Protein AF-A0A258CH74-F1 (afdb_monomer)

Structure (mmCIF, N/CA/C/O backbone):
data_AF-A0A258CH74-F1
#
_entry.id   AF-A0A258CH74-F1
#
loop_
_atom_site.group_PDB
_atom_site.id
_atom_site.type_symbol
_atom_site.label_atom_id
_atom_site.label_alt_id
_atom_site.label_comp_id
_atom_site.label_asym_id
_atom_site.label_entity_id
_atom_site.label_seq_id
_atom_site.pdbx_PDB_ins_code
_atom_site.Cartn_x
_atom_site.Cartn_y
_atom_site.Cartn_z
_atom_site.occupancy
_atom_site.B_iso_or_equiv
_atom_site.auth_seq_id
_atom_site.auth_comp_id
_atom_site.auth_asym_id
_atom_site.auth_atom_id
_atom_site.pdbx_PDB_model_num
ATOM 1 N N . ASP A 1 1 ? -1.781 9.807 -4.179 1.00 59.47 1 ASP A N 1
ATOM 2 C CA . ASP A 1 1 ? -2.632 9.262 -3.103 1.00 59.47 1 ASP A CA 1
ATOM 3 C C . ASP A 1 1 ? -3.660 8.233 -3.569 1.00 59.47 1 ASP A C 1
ATOM 5 O O . ASP A 1 1 ? -4.113 7.442 -2.752 1.00 59.47 1 ASP A O 1
ATOM 9 N N . ASP A 1 2 ? -3.942 8.141 -4.868 1.00 76.06 2 ASP A N 1
ATOM 10 C CA . ASP A 1 2 ? -5.004 7.286 -5.427 1.00 76.06 2 ASP A CA 1
ATOM 11 C C . ASP A 1 2 ? -4.883 5.797 -5.056 1.00 76.06 2 ASP A C 1
ATOM 13 O O . ASP A 1 2 ? -5.845 5.195 -4.587 1.00 76.06 2 ASP A O 1
ATOM 17 N N . LEU A 1 3 ? -3.681 5.210 -5.152 1.00 80.12 3 LEU A N 1
ATOM 18 C CA . LEU A 1 3 ? -3.450 3.804 -4.778 1.00 80.12 3 LEU A CA 1
ATOM 19 C C . LEU A 1 3 ? -3.774 3.528 -3.303 1.00 80.12 3 LEU A C 1
ATOM 21 O O . LEU A 1 3 ? -4.302 2.476 -2.959 1.00 80.12 3 LEU A O 1
ATOM 25 N N . LYS A 1 4 ? -3.442 4.474 -2.422 1.00 83.00 4 LYS A N 1
ATOM 26 C CA . LYS A 1 4 ? -3.650 4.324 -0.985 1.00 83.00 4 LYS A CA 1
ATOM 27 C C . LYS A 1 4 ? -5.144 4.278 -0.673 1.00 83.00 4 LY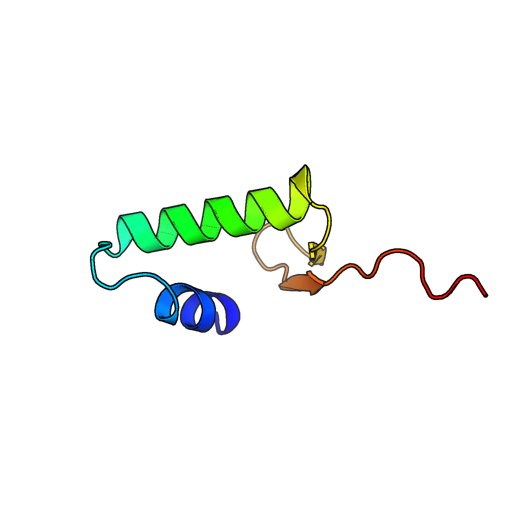S A C 1
ATOM 29 O O . LYS A 1 4 ? -5.571 3.368 0.025 1.00 83.00 4 LYS A O 1
ATOM 34 N N . GLY A 1 5 ? -5.927 5.207 -1.221 1.00 83.56 5 GLY A N 1
ATOM 35 C CA . GLY A 1 5 ? -7.382 5.227 -1.036 1.00 83.56 5 GLY A CA 1
ATOM 36 C C . GLY A 1 5 ? -8.047 3.945 -1.537 1.00 83.56 5 GLY A C 1
ATOM 37 O O . GLY A 1 5 ? -8.796 3.318 -0.796 1.00 83.56 5 GLY A O 1
ATOM 38 N N . LEU A 1 6 ? -7.685 3.498 -2.744 1.00 86.44 6 LEU A N 1
ATOM 39 C CA . LEU A 1 6 ? -8.237 2.280 -3.345 1.00 86.44 6 LEU A CA 1
ATOM 40 C C . LEU A 1 6 ? -7.947 1.022 -2.520 1.00 86.44 6 LEU A C 1
ATOM 42 O O . LEU A 1 6 ? -8.816 0.170 -2.376 1.00 86.44 6 LEU A O 1
ATOM 46 N N . VAL A 1 7 ? -6.736 0.893 -1.968 1.00 84.88 7 VAL A N 1
ATOM 47 C CA . VAL A 1 7 ? -6.390 -0.268 -1.137 1.00 84.88 7 VAL A CA 1
ATOM 48 C C . VAL A 1 7 ? -7.103 -0.210 0.212 1.00 84.88 7 VAL A C 1
ATOM 50 O O . VAL A 1 7 ? -7.614 -1.232 0.657 1.00 84.88 7 VAL A O 1
ATOM 53 N N . LEU A 1 8 ? -7.159 0.962 0.857 1.00 86.69 8 LEU A N 1
ATOM 54 C CA . LEU A 1 8 ? -7.815 1.125 2.161 1.00 86.69 8 LEU A CA 1
ATOM 55 C C . LEU A 1 8 ? -9.330 0.877 2.087 1.00 86.69 8 LEU A C 1
ATOM 57 O O . LEU A 1 8 ? -9.884 0.317 3.031 1.00 86.69 8 LEU A O 1
ATOM 61 N N . ASP A 1 9 ? -9.968 1.230 0.968 1.00 86.56 9 ASP A N 1
ATOM 62 C CA . ASP A 1 9 ? -11.385 0.950 0.679 1.00 86.56 9 ASP A CA 1
ATOM 63 C C . ASP A 1 9 ? -11.693 -0.554 0.593 1.00 86.56 9 ASP A C 1
ATOM 65 O O . ASP A 1 9 ? -12.798 -0.992 0.888 1.00 86.56 9 ASP A O 1
ATOM 69 N N . LYS A 1 10 ? -10.707 -1.381 0.226 1.00 86.19 10 LYS A N 1
ATOM 70 C CA . LYS A 1 10 ? -10.856 -2.847 0.192 1.00 86.19 10 LYS A CA 1
ATOM 71 C C . LYS A 1 10 ? -10.517 -3.530 1.514 1.00 86.19 10 LYS A C 1
ATOM 73 O O . LYS A 1 10 ? -10.629 -4.752 1.609 1.00 86.19 10 LYS A O 1
ATOM 78 N N . LEU A 1 11 ? -10.090 -2.779 2.530 1.00 86.38 11 LEU A N 1
ATOM 79 C CA . LEU A 1 11 ? -9.833 -3.329 3.857 1.00 86.38 11 LEU A CA 1
ATOM 80 C C . LEU A 1 11 ? -11.119 -3.388 4.678 1.00 86.38 11 LEU A C 1
ATOM 82 O O . LEU A 1 11 ? -11.939 -2.481 4.621 1.00 86.38 11 LEU A O 1
ATOM 86 N N . SER A 1 12 ? -11.228 -4.434 5.499 1.00 85.94 12 SER A N 1
ATOM 87 C CA . SER A 1 12 ? -12.365 -4.661 6.397 1.00 85.94 12 SER A CA 1
ATOM 88 C C . SER A 1 12 ? -12.756 -3.414 7.195 1.00 85.94 12 SER A C 1
ATOM 90 O O . SER A 1 12 ? -11.898 -2.741 7.775 1.00 85.94 12 SER A O 1
ATOM 92 N N . ASP A 1 13 ? -14.061 -3.168 7.284 1.00 83.56 13 ASP A N 1
ATOM 93 C CA . ASP A 1 13 ? -14.652 -2.091 8.086 1.00 83.56 13 ASP A CA 1
ATOM 94 C C . ASP A 1 13 ? -14.497 -2.304 9.594 1.00 83.56 13 ASP A C 1
ATOM 96 O O . ASP A 1 13 ? -14.640 -1.364 10.368 1.00 83.56 13 ASP A O 1
ATOM 100 N N . ALA A 1 14 ? -14.126 -3.515 10.022 1.00 86.81 14 ALA A N 1
ATOM 101 C CA . ALA A 1 14 ? -13.780 -3.793 11.413 1.00 86.81 14 ALA A CA 1
ATOM 102 C C . ALA A 1 14 ? -12.432 -3.174 11.841 1.00 86.81 14 ALA A C 1
ATOM 104 O O . ALA A 1 14 ? -12.088 -3.234 13.021 1.00 86.81 14 ALA A O 1
ATOM 105 N N . LEU A 1 15 ? -11.646 -2.633 10.900 1.00 88.62 15 LEU A N 1
ATOM 106 C CA . LEU A 1 15 ? -10.349 -2.018 11.178 1.00 88.62 15 LEU A CA 1
ATOM 107 C C . LEU A 1 15 ? -10.470 -0.505 11.357 1.00 88.62 15 LEU A C 1
ATOM 109 O O . LEU A 1 15 ? -11.045 0.184 10.514 1.00 88.62 15 LEU A O 1
ATOM 113 N N . ASP A 1 16 ? -9.827 0.022 12.398 1.00 91.38 16 ASP A N 1
ATOM 114 C CA . ASP A 1 16 ? -9.669 1.467 12.566 1.00 91.38 16 ASP A CA 1
ATOM 115 C C . ASP A 1 16 ? -8.667 2.058 11.552 1.00 91.38 16 ASP A C 1
ATOM 117 O O . ASP A 1 16 ? -7.879 1.348 10.918 1.00 91.38 16 ASP A O 1
ATOM 121 N N . GLU A 1 17 ? -8.663 3.385 11.405 1.00 89.12 17 GLU A N 1
ATOM 122 C CA . GLU A 1 17 ? -7.807 4.071 10.432 1.00 89.12 17 GLU A CA 1
ATOM 123 C C . GLU A 1 17 ? -6.317 3.749 10.638 1.00 89.12 17 GLU A C 1
ATOM 125 O O . GLU A 1 17 ? -5.590 3.471 9.684 1.00 89.12 17 GLU A O 1
ATOM 130 N N . LYS A 1 18 ? -5.843 3.685 11.887 1.00 91.50 18 LYS A N 1
ATOM 131 C CA . LYS A 1 18 ? -4.442 3.364 12.197 1.00 91.50 18 LYS A CA 1
ATOM 132 C C . LYS A 1 18 ? -4.103 1.930 11.784 1.00 91.5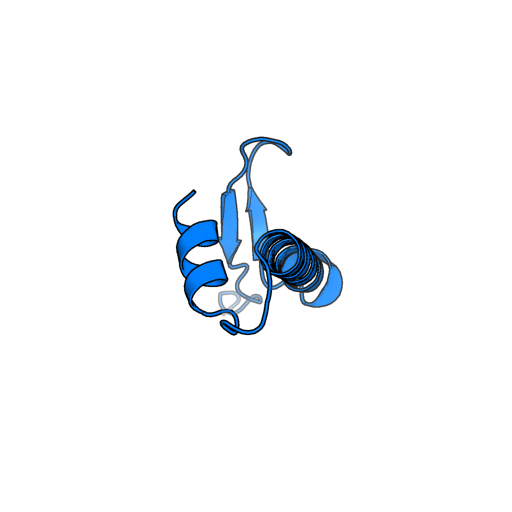0 18 LYS A C 1
ATOM 134 O O . LYS A 1 18 ? -3.026 1.682 11.232 1.00 91.50 18 LYS A O 1
ATOM 139 N N . GLN A 1 19 ? -5.007 0.986 12.018 1.00 92.56 19 GLN A N 1
ATOM 140 C CA . GLN A 1 19 ? -4.870 -0.406 11.606 1.00 92.56 19 GLN A CA 1
ATOM 141 C C . GLN A 1 19 ? -4.872 -0.537 10.082 1.00 92.56 19 GLN A C 1
ATOM 143 O O . GLN A 1 19 ? -4.003 -1.228 9.541 1.00 92.56 19 GLN A O 1
ATOM 148 N N . LYS A 1 20 ? -5.768 0.171 9.383 1.00 91.88 20 LYS A N 1
ATOM 149 C CA . LYS A 1 20 ? -5.805 0.213 7.915 1.00 91.88 20 LYS A CA 1
ATOM 150 C C . LYS A 1 20 ? -4.488 0.767 7.344 1.00 91.88 20 LYS A C 1
ATOM 152 O O . LYS A 1 20 ? -3.881 0.135 6.475 1.00 91.88 20 LYS A O 1
ATOM 157 N N . GLN A 1 21 ? -3.954 1.857 7.908 1.00 90.62 21 GLN A N 1
ATOM 158 C CA . GLN A 1 21 ? -2.642 2.413 7.532 1.00 90.62 21 GLN A CA 1
ATOM 159 C C . GLN A 1 21 ? -1.485 1.425 7.748 1.00 90.62 21 GLN A C 1
ATOM 161 O O . GLN A 1 21 ? -0.596 1.296 6.901 1.00 90.62 21 GLN A O 1
ATOM 166 N N . ASN A 1 22 ? -1.483 0.711 8.874 1.00 93.38 22 ASN A N 1
ATOM 167 C CA . ASN A 1 22 ? -0.453 -0.284 9.170 1.00 93.38 22 ASN A CA 1
ATOM 168 C C . ASN A 1 22 ? -0.529 -1.481 8.216 1.00 93.38 22 ASN A C 1
ATOM 170 O O . ASN A 1 22 ? 0.499 -1.923 7.703 1.00 93.38 22 ASN A O 1
ATOM 174 N N . LYS A 1 23 ? -1.738 -1.974 7.922 1.00 91.62 23 LYS A N 1
ATOM 175 C CA . LYS A 1 23 ? -1.952 -3.047 6.942 1.00 91.62 23 LYS A CA 1
ATOM 176 C C . LYS A 1 23 ? -1.472 -2.641 5.554 1.00 91.62 23 LYS A C 1
ATOM 178 O O . LYS A 1 23 ? -0.752 -3.415 4.932 1.00 91.62 23 LYS A O 1
ATOM 183 N N . PHE A 1 24 ? -1.784 -1.423 5.114 1.00 91.12 24 PHE A N 1
ATOM 184 C CA . PHE A 1 24 ? -1.299 -0.886 3.843 1.00 91.12 24 PHE A CA 1
ATOM 185 C C . PHE A 1 24 ? 0.236 -0.879 3.759 1.00 91.12 24 PHE A C 1
ATOM 187 O O . PHE A 1 24 ? 0.806 -1.363 2.782 1.00 91.12 24 PHE A O 1
ATOM 194 N N . ARG A 1 25 ? 0.929 -0.398 4.802 1.00 90.94 25 ARG A N 1
ATOM 195 C CA . ARG A 1 25 ? 2.405 -0.407 4.852 1.00 90.94 25 ARG A CA 1
ATOM 196 C C . ARG A 1 25 ? 2.981 -1.820 4.816 1.00 90.94 25 ARG A C 1
ATOM 198 O O . ARG A 1 2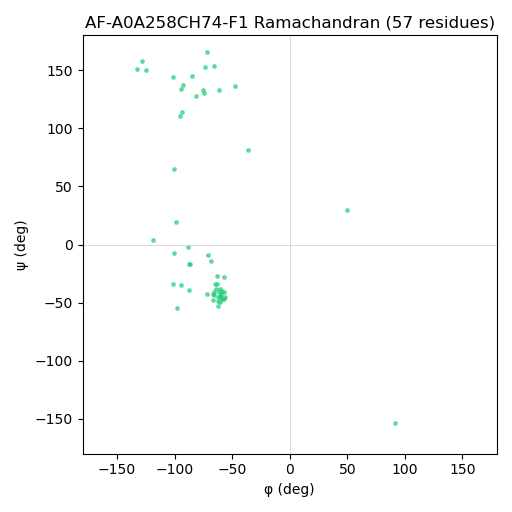5 ? 3.918 -2.069 4.062 1.00 90.94 25 ARG A O 1
ATOM 205 N N . ASN A 1 26 ? 2.413 -2.732 5.601 1.00 93.56 26 ASN A N 1
ATOM 206 C CA . ASN A 1 26 ? 2.864 -4.121 5.653 1.00 93.56 26 ASN A CA 1
ATOM 207 C C . ASN A 1 26 ? 2.660 -4.831 4.311 1.00 93.56 26 ASN A C 1
ATOM 209 O O . ASN A 1 26 ? 3.527 -5.594 3.893 1.00 93.56 26 ASN A O 1
ATOM 213 N N . LEU A 1 27 ? 1.552 -4.547 3.620 1.00 92.25 27 LEU A N 1
ATOM 214 C CA . LEU A 1 27 ? 1.280 -5.068 2.284 1.00 92.25 27 LEU A CA 1
ATOM 215 C C . LEU A 1 27 ? 2.335 -4.592 1.281 1.00 92.25 27 LEU A C 1
ATOM 217 O O . LEU A 1 27 ? 2.968 -5.418 0.634 1.00 92.25 27 LEU A O 1
ATOM 221 N N . LEU A 1 28 ? 2.578 -3.280 1.199 1.00 91.50 28 LEU A N 1
ATOM 222 C CA . LEU A 1 28 ? 3.596 -2.729 0.299 1.00 91.50 28 LEU A CA 1
ATOM 223 C C . LEU A 1 28 ? 4.991 -3.287 0.594 1.00 91.50 28 LEU A C 1
ATOM 225 O O . LEU A 1 28 ? 5.745 -3.595 -0.327 1.00 91.50 28 LEU A O 1
ATOM 229 N N . TYR A 1 29 ? 5.333 -3.436 1.875 1.00 92.69 29 TYR A N 1
ATOM 230 C CA . TYR A 1 29 ? 6.596 -4.040 2.278 1.00 92.69 29 TYR A CA 1
ATOM 231 C C . TYR A 1 29 ? 6.698 -5.494 1.809 1.00 92.69 29 TYR A C 1
ATOM 233 O O . TYR A 1 29 ? 7.703 -5.860 1.203 1.00 92.69 29 TYR A O 1
ATOM 241 N N . ALA A 1 30 ? 5.664 -6.309 2.036 1.00 93.50 30 ALA A N 1
ATOM 242 C CA . ALA A 1 30 ? 5.642 -7.702 1.598 1.00 93.50 30 ALA A CA 1
ATOM 243 C C . ALA A 1 30 ? 5.767 -7.810 0.072 1.00 93.50 30 ALA A C 1
ATOM 245 O O . ALA A 1 30 ? 6.657 -8.503 -0.417 1.00 93.50 30 ALA A O 1
ATOM 246 N N . MET A 1 31 ? 4.964 -7.046 -0.671 1.00 91.62 31 MET A N 1
ATOM 247 C CA . MET A 1 31 ? 4.984 -7.053 -2.133 1.00 91.62 31 MET A CA 1
ATOM 248 C C . MET A 1 31 ? 6.323 -6.570 -2.707 1.00 91.62 31 MET A C 1
ATOM 250 O O . MET A 1 31 ? 6.754 -7.069 -3.740 1.00 91.62 31 MET A O 1
ATOM 254 N N . SER A 1 32 ? 7.001 -5.624 -2.046 1.00 92.12 32 SER A N 1
ATOM 255 C CA . SER A 1 32 ? 8.268 -5.070 -2.539 1.00 92.12 32 SER A CA 1
ATOM 256 C C . SER A 1 32 ? 9.509 -5.851 -2.117 1.00 92.12 32 SER A C 1
ATOM 258 O O . SER A 1 32 ? 10.457 -5.962 -2.891 1.00 92.12 32 SER A O 1
ATOM 260 N N . LYS A 1 33 ? 9.548 -6.352 -0.879 1.00 92.12 33 LYS A N 1
ATOM 261 C CA . LYS A 1 33 ? 10.751 -6.972 -0.302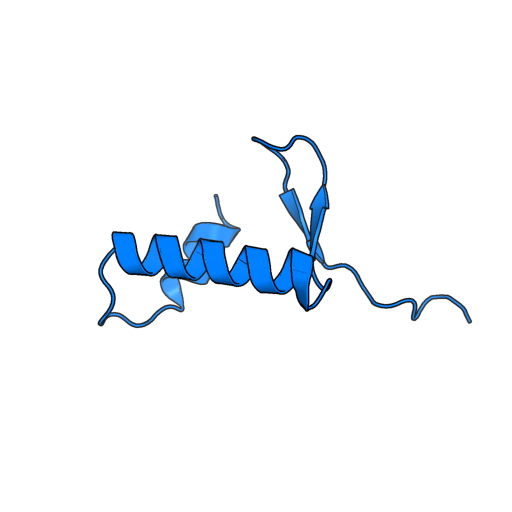 1.00 92.12 33 LYS A CA 1
ATOM 262 C C . LYS A 1 33 ? 10.724 -8.485 -0.307 1.00 92.12 33 LYS A C 1
ATOM 264 O O . LYS A 1 33 ? 11.784 -9.082 -0.441 1.00 92.12 33 LYS A O 1
ATOM 269 N N . ARG A 1 34 ? 9.550 -9.090 -0.138 1.00 90.06 34 ARG A N 1
ATOM 270 C CA . ARG A 1 34 ? 9.417 -10.546 -0.085 1.00 90.06 34 ARG A CA 1
ATOM 271 C C . ARG A 1 34 ? 8.997 -11.102 -1.435 1.00 90.06 34 ARG A C 1
ATOM 273 O O . ARG A 1 34 ? 9.687 -11.952 -1.974 1.00 90.06 34 ARG A O 1
ATOM 280 N N . ASP A 1 35 ? 7.897 -10.589 -1.975 1.00 90.75 35 ASP A N 1
ATOM 281 C CA . ASP A 1 35 ? 7.296 -11.138 -3.192 1.00 90.75 35 ASP A CA 1
ATOM 282 C C . ASP A 1 35 ? 7.911 -10.504 -4.457 1.00 90.75 35 ASP A C 1
ATOM 284 O O . ASP A 1 35 ? 7.772 -11.047 -5.546 1.00 90.75 35 ASP A O 1
ATOM 288 N N . GLN A 1 36 ? 8.595 -9.359 -4.308 1.00 90.50 36 GLN A N 1
ATOM 289 C CA . GLN A 1 36 ? 9.261 -8.587 -5.373 1.00 90.50 36 GLN A CA 1
ATOM 290 C C . GLN A 1 36 ? 8.374 -8.314 -6.604 1.00 90.50 36 GLN A C 1
ATOM 292 O O . GLN A 1 36 ? 8.862 -8.157 -7.719 1.00 90.50 36 GLN A O 1
ATOM 297 N N . THR A 1 37 ? 7.061 -8.221 -6.393 1.00 91.12 37 THR A N 1
ATOM 298 C CA . THR A 1 37 ? 6.055 -7.970 -7.438 1.00 91.12 37 THR A CA 1
ATOM 299 C C . THR A 1 37 ? 5.848 -6.487 -7.712 1.00 91.12 37 THR A C 1
ATOM 301 O O . THR A 1 37 ? 5.278 -6.120 -8.738 1.00 91.12 37 THR A O 1
ATOM 304 N N . ILE A 1 38 ? 6.293 -5.619 -6.799 1.00 91.38 38 ILE A N 1
ATOM 305 C CA . ILE A 1 38 ? 6.296 -4.170 -6.990 1.00 91.38 38 ILE A CA 1
ATOM 306 C C . ILE A 1 38 ? 7.636 -3.570 -6.590 1.00 91.38 38 ILE A C 1
ATOM 308 O O . ILE A 1 38 ? 8.299 -4.021 -5.655 1.00 91.38 38 ILE A O 1
ATOM 312 N N . GLU A 1 39 ? 7.986 -2.466 -7.228 1.00 92.00 39 GLU A N 1
ATOM 313 C CA . GLU A 1 39 ? 9.123 -1.648 -6.837 1.00 92.00 39 GLU A CA 1
ATOM 314 C C . GLU A 1 39 ? 8.711 -0.188 -6.682 1.00 92.00 39 GLU A C 1
ATOM 316 O O . GLU A 1 39 ? 7.695 0.265 -7.216 1.00 92.00 39 GLU A O 1
ATOM 321 N N . LYS A 1 40 ? 9.497 0.558 -5.905 1.00 89.75 40 LYS A N 1
ATOM 322 C CA . LYS A 1 40 ? 9.313 1.999 -5.764 1.00 89.75 40 LYS A CA 1
ATOM 323 C C . LYS A 1 40 ? 10.241 2.710 -6.738 1.00 89.75 40 LYS A C 1
ATOM 325 O O . LYS A 1 40 ? 11.448 2.725 -6.519 1.00 89.75 40 LYS A O 1
ATOM 330 N N . GLN A 1 41 ? 9.677 3.337 -7.763 1.00 90.25 41 GLN A N 1
ATOM 331 C CA . GLN A 1 41 ? 10.430 4.162 -8.705 1.00 90.25 41 GLN A CA 1
ATOM 332 C C . GLN A 1 41 ? 10.444 5.629 -8.273 1.00 90.25 41 GLN A C 1
ATOM 334 O O . GLN A 1 41 ? 9.423 6.190 -7.865 1.00 90.25 41 GLN A O 1
ATOM 339 N N . GLY A 1 42 ? 11.607 6.271 -8.390 1.00 87.56 42 GLY A N 1
ATOM 340 C CA . GLY A 1 42 ? 11.828 7.660 -7.990 1.00 87.56 42 GLY A CA 1
ATOM 341 C C . GLY A 1 42 ? 12.309 7.802 -6.545 1.00 87.56 42 GLY A C 1
ATOM 342 O O . GLY A 1 42 ? 12.951 6.913 -5.991 1.00 87.56 42 GLY A O 1
ATOM 343 N N . SER A 1 43 ? 12.037 8.951 -5.920 1.00 84.75 43 SER A N 1
ATOM 344 C CA . SER A 1 43 ? 12.614 9.254 -4.607 1.00 84.75 43 SER A CA 1
ATOM 345 C C . SER A 1 43 ? 11.969 8.446 -3.467 1.00 84.75 43 SER A C 1
ATOM 347 O O . SER A 1 43 ? 10.779 8.124 -3.515 1.00 84.75 43 SER A O 1
ATOM 349 N N . PRO A 1 44 ? 12.690 8.178 -2.364 1.00 75.25 44 PRO A N 1
ATOM 350 C CA . PRO A 1 44 ? 12.132 7.460 -1.217 1.00 75.25 44 PRO A CA 1
ATOM 351 C C . PRO A 1 44 ? 10.878 8.113 -0.619 1.00 75.25 44 PRO A C 1
ATOM 353 O O . PRO A 1 44 ? 10.026 7.409 -0.079 1.00 75.25 44 PRO A O 1
ATOM 356 N N . GLN A 1 45 ? 10.726 9.436 -0.742 1.00 75.06 45 GLN A N 1
ATOM 357 C CA . GLN A 1 45 ? 9.581 10.177 -0.202 1.00 75.06 45 GLN A CA 1
ATOM 358 C C . GLN A 1 45 ? 8.446 10.393 -1.215 1.00 75.06 45 GLN A C 1
ATOM 360 O O . GLN A 1 45 ? 7.287 10.355 -0.816 1.00 75.06 45 GLN A O 1
ATOM 365 N N . LYS A 1 46 ? 8.745 10.584 -2.510 1.00 80.56 46 LYS A N 1
ATOM 366 C CA . LYS A 1 46 ? 7.740 10.918 -3.549 1.00 80.56 46 LYS A CA 1
ATOM 367 C C . LYS A 1 46 ? 7.620 9.883 -4.673 1.00 80.56 46 LYS A C 1
ATOM 369 O O . LYS A 1 46 ? 6.896 10.10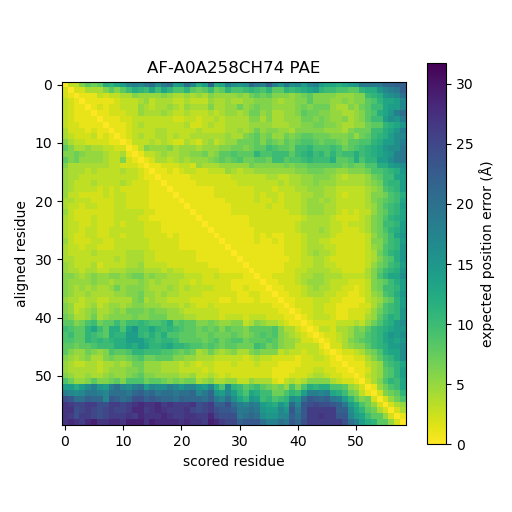1 -5.640 1.00 80.56 46 LYS A O 1
ATOM 374 N N . GLY A 1 47 ? 8.346 8.777 -4.570 1.00 84.44 47 GLY A N 1
ATOM 375 C CA . GLY A 1 47 ? 8.348 7.713 -5.564 1.00 84.44 47 GLY A CA 1
ATOM 376 C C . GLY A 1 47 ? 7.004 6.998 -5.667 1.00 84.44 47 GLY A C 1
ATOM 377 O O . GLY A 1 47 ? 6.238 6.944 -4.701 1.00 84.44 47 GLY A O 1
ATOM 378 N N . ARG A 1 48 ? 6.736 6.439 -6.846 1.00 88.94 48 ARG A N 1
ATOM 379 C CA . ARG A 1 48 ? 5.504 5.710 -7.166 1.00 88.94 48 ARG A CA 1
ATOM 380 C C . ARG A 1 48 ? 5.770 4.212 -7.104 1.00 88.94 48 ARG A C 1
ATOM 382 O O . ARG A 1 48 ? 6.857 3.764 -7.457 1.00 88.94 48 ARG A O 1
ATOM 389 N N . TRP A 1 49 ? 4.780 3.455 -6.649 1.00 89.56 49 TRP A N 1
ATOM 390 C CA . TRP A 1 49 ? 4.824 1.997 -6.702 1.00 89.56 49 TRP A CA 1
ATOM 391 C C . TRP A 1 49 ? 4.426 1.536 -8.098 1.00 89.56 49 TRP A C 1
ATOM 393 O O . TRP A 1 49 ? 3.381 1.952 -8.598 1.00 89.56 49 TRP A O 1
ATOM 403 N N . VAL A 1 50 ? 5.255 0.702 -8.715 1.00 91.06 50 VAL A N 1
ATOM 404 C CA . VAL A 1 50 ? 5.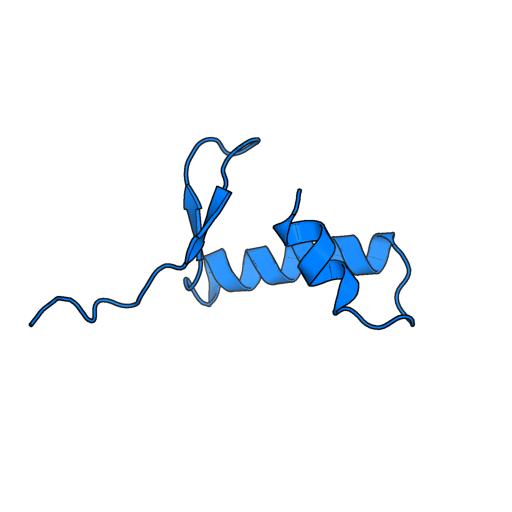017 0.125 -10.042 1.00 91.06 50 VAL A CA 1
ATOM 405 C C . VAL A 1 50 ? 5.097 -1.394 -9.960 1.00 91.06 50 VAL A C 1
ATOM 407 O O . VAL A 1 50 ? 5.814 -1.928 -9.116 1.00 91.06 50 VAL A O 1
ATOM 410 N N . LEU A 1 51 ? 4.349 -2.084 -10.819 1.00 91.81 51 LEU A N 1
ATOM 411 C CA . LEU A 1 51 ? 4.400 -3.541 -10.927 1.00 91.81 51 LEU A CA 1
ATOM 412 C C . LEU A 1 51 ? 5.682 -3.964 -11.642 1.00 91.81 51 LEU A C 1
ATOM 414 O O . LEU A 1 51 ? 5.976 -3.473 -12.730 1.00 91.81 51 LEU A O 1
ATOM 418 N N . VAL A 1 52 ? 6.399 -4.909 -11.046 1.00 89.38 52 VAL A N 1
ATOM 419 C CA . VAL A 1 52 ? 7.524 -5.604 -11.668 1.00 89.38 52 VAL A CA 1
ATOM 420 C C . VAL A 1 52 ? 6.957 -6.874 -12.285 1.00 89.38 52 VAL A C 1
ATOM 422 O O . VAL A 1 52 ? 6.447 -7.742 -11.574 1.00 89.38 52 VAL A O 1
ATOM 425 N N . ARG A 1 53 ? 6.984 -6.984 -13.616 1.00 75.81 53 ARG A N 1
ATOM 426 C CA . ARG A 1 53 ? 6.679 -8.263 -14.263 1.00 75.81 53 ARG A CA 1
ATOM 427 C C . ARG A 1 53 ? 7.887 -9.187 -14.086 1.00 75.81 53 ARG A C 1
ATOM 429 O O . ARG A 1 53 ? 9.002 -8.737 -14.343 1.00 75.81 53 ARG A O 1
ATOM 436 N N . PRO A 1 54 ? 7.705 -10.455 -13.682 1.00 60.94 54 PRO A N 1
ATOM 437 C CA . PRO A 1 54 ? 8.769 -11.437 -13.834 1.00 60.94 54 PRO A CA 1
ATOM 438 C C . PRO A 1 54 ? 9.079 -11.574 -15.332 1.00 60.94 54 PRO A C 1
ATOM 440 O O . PRO A 1 54 ? 8.139 -11.642 -16.125 1.00 60.94 54 PRO A O 1
ATOM 443 N N . ASP A 1 55 ? 10.370 -11.554 -15.688 1.00 59.09 55 ASP A N 1
ATOM 444 C CA . ASP A 1 55 ? 10.964 -11.669 -17.037 1.00 59.09 55 ASP A CA 1
ATOM 445 C C . ASP A 1 55 ? 10.191 -12.639 -17.963 1.00 59.09 55 ASP A C 1
ATOM 447 O O . ASP A 1 55 ? 10.567 -13.793 -18.144 1.00 59.09 55 ASP A O 1
ATOM 451 N N . SER A 1 56 ? 9.098 -12.169 -18.566 1.00 50.38 56 SER A N 1
ATOM 452 C CA . SER A 1 56 ? 8.346 -12.888 -19.605 1.00 50.38 56 SER A CA 1
ATOM 453 C C . SER A 1 56 ? 8.702 -12.366 -21.001 1.00 50.38 56 SER A C 1
ATOM 455 O O . SER A 1 56 ? 8.294 -12.957 -21.990 1.00 50.38 56 SER A O 1
ATOM 457 N N . ASP A 1 57 ? 9.488 -11.284 -21.073 1.00 50.50 57 ASP A N 1
ATOM 458 C CA . ASP A 1 57 ? 9.925 -10.623 -22.3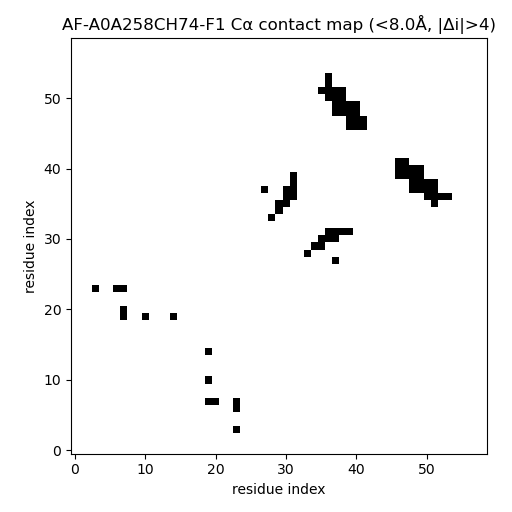11 1.00 50.50 57 ASP A CA 1
ATOM 459 C C . ASP A 1 57 ? 11.350 -11.043 -22.732 1.00 50.50 57 ASP A C 1
ATOM 461 O O . ASP A 1 57 ? 12.007 -10.366 -23.518 1.00 50.50 57 ASP A O 1
ATOM 465 N N . LYS A 1 58 ? 11.847 -12.178 -22.218 1.00 48.72 58 LYS A N 1
ATOM 466 C CA . LYS A 1 58 ? 13.021 -12.875 -22.770 1.00 48.72 58 LYS A CA 1
ATOM 467 C C . LYS A 1 58 ? 12.560 -14.065 -23.616 1.00 48.72 58 LYS A C 1
ATOM 469 O O . LYS A 1 58 ? 12.802 -15.210 -23.242 1.00 48.72 58 LYS A O 1
ATOM 474 N N . ILE A 1 59 ? 11.863 -13.789 -24.718 1.00 39.41 59 ILE A N 1
ATOM 475 C CA . ILE A 1 59 ? 11.644 -14.735 -25.825 1.00 39.41 59 ILE A CA 1
ATOM 476 C C . ILE A 1 59 ? 12.013 -14.025 -27.121 1.00 39.41 59 ILE A C 1
ATOM 478 O O . ILE A 1 59 ? 11.487 -12.912 -27.337 1.00 39.41 59 ILE A O 1
#

Mean predicted aligned error: 6.49 Å

Solvent-accessible surface area (backbone atoms only — not comparable to full-atom values): 3704 Å² total; p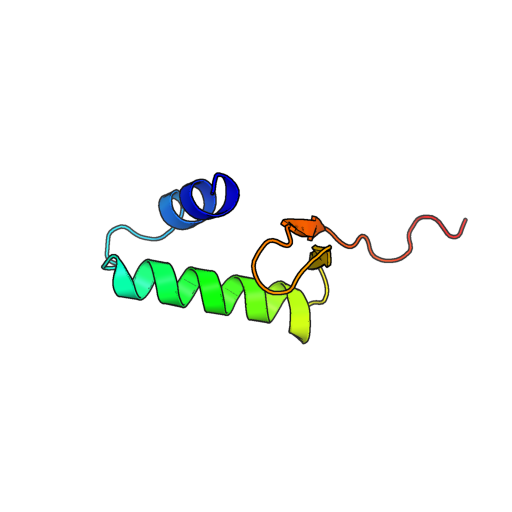er-residue (Å²): 112,68,70,58,54,60,53,52,71,72,46,65,85,90,50,52,72,70,55,44,53,49,50,53,53,52,48,53,47,42,34,39,73,73,68,52,42,28,46,72,49,77,49,97,88,78,37,49,81,42,80,45,76,78,88,75,85,84,120

Secondary structure (DSSP, 8-state):
-HHHHHHHHTS-TTS-H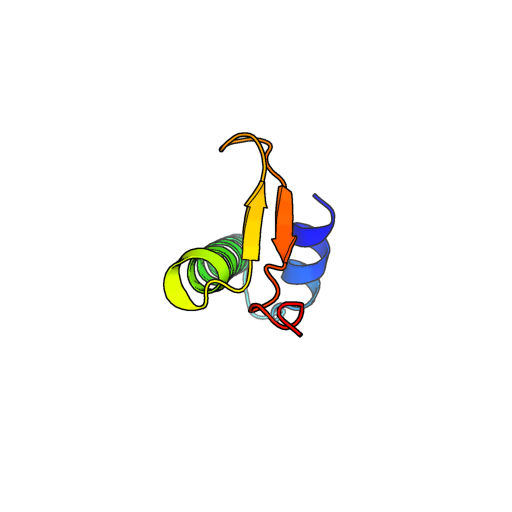HHHHHHHHHHHHIIIIIS--EEEES-TTTPEEEE---S----

Radius of gyration: 13.58 Å; Cα contacts (8 Å, |Δi|>4): 41; chains: 1; bounding box: 28×26×38 Å

Sequence (59 aa):
DDLKGLVLDKLSDALDEKQKQNKFRNLLYAMSKRDQTIEKQGSPQKGRWVLVRPDSDKI

Foldseek 3Di:
DVVLVVQLVPDDPVDDPVRSVVVVVVVVCCCVPPVVQWDFPDDPVPTDIDGDDDPPVPD

Nearest PDB structures (foldseek):
  8ouw-assembly1_6  TM=8.441E-01  e=4.700E+00  Caenorhabditis elegans
  2vqc-assembly1_A  TM=5.212E-01  e=4.090E+00  Sulfolobus spindle-shaped virus 1
  8set-assembly1_D  TM=3.861E-01  e=7.132E+00  Oryctolagus cuniculus

pLDDT: mean 83.84, std 12.57, range [39.41, 93.56]